Protein AF-A0A9R1CEG2-F1 (afdb_monomer)

pLDDT: mean 82.6, std 13.98, range [41.31, 94.75]

Radius of gyration: 26.8 Å; Cα contacts (8 Å, |Δi|>4): 66; chains: 1; bounding box: 51×40×81 Å

Structure (mmCIF, N/CA/C/O backbone):
data_AF-A0A9R1CEG2-F1
#
_entry.id   AF-A0A9R1CEG2-F1
#
loop_
_atom_site.group_PDB
_atom_site.id
_atom_site.type_symbol
_atom_site.label_atom_id
_atom_site.label_alt_id
_atom_site.label_comp_id
_atom_site.label_asym_id
_atom_site.label_entity_id
_atom_site.label_seq_id
_atom_site.pdbx_PDB_ins_code
_atom_site.Cartn_x
_atom_site.Cartn_y
_atom_site.Cartn_z
_atom_site.occupancy
_atom_site.B_iso_or_equiv
_atom_site.auth_seq_id
_atom_site.auth_comp_id
_atom_site.auth_asym_id
_atom_site.auth_atom_id
_atom_site.pdbx_PDB_model_num
ATOM 1 N N . MET A 1 1 ? -27.845 -33.269 57.405 1.00 48.59 1 MET A N 1
ATOM 2 C CA . MET A 1 1 ? -27.196 -32.984 56.111 1.00 48.59 1 MET A CA 1
ATOM 3 C C . MET A 1 1 ? -27.143 -31.473 56.004 1.00 48.59 1 MET A C 1
ATOM 5 O O . MET A 1 1 ? -28.195 -30.853 56.071 1.00 48.59 1 MET A O 1
ATOM 9 N N . SER A 1 2 ? -25.945 -30.896 56.085 1.00 43.62 2 SER A N 1
ATOM 10 C CA . SER A 1 2 ? -25.745 -29.447 56.196 1.00 43.62 2 SER A CA 1
ATOM 11 C C . SER A 1 2 ? -26.077 -28.779 54.858 1.00 43.62 2 SER A C 1
ATOM 13 O O . SER A 1 2 ? -25.611 -29.244 53.820 1.00 43.62 2 SER A O 1
ATOM 15 N N . LEU A 1 3 ? -26.932 -27.757 54.894 1.00 51.09 3 LEU A N 1
ATOM 16 C CA . LEU A 1 3 ? -27.246 -26.887 53.763 1.00 51.09 3 LEU A CA 1
ATOM 17 C C . LEU A 1 3 ? -26.044 -25.965 53.540 1.00 51.09 3 LEU A C 1
ATOM 19 O O . LEU A 1 3 ? -25.801 -25.072 54.350 1.00 51.09 3 LEU A O 1
ATOM 23 N N . LEU A 1 4 ? -25.294 -26.201 52.464 1.00 54.06 4 LEU A N 1
ATOM 24 C CA . LEU A 1 4 ? -24.384 -25.197 51.921 1.00 54.06 4 LEU A CA 1
ATOM 25 C C . LEU A 1 4 ? -25.237 -24.027 51.396 1.00 54.06 4 LEU A C 1
ATOM 27 O O . LEU A 1 4 ? -26.243 -24.285 50.725 1.00 54.06 4 LEU A O 1
ATOM 31 N N . PRO A 1 5 ? -24.901 -22.766 51.720 1.00 55.78 5 PRO A N 1
ATOM 32 C CA . PRO A 1 5 ? -25.524 -21.627 51.062 1.00 55.78 5 PRO A CA 1
ATOM 33 C C . PRO A 1 5 ? -25.179 -21.672 49.564 1.00 55.78 5 PRO A C 1
ATOM 35 O O . PRO A 1 5 ? -24.127 -22.214 49.213 1.00 55.78 5 PRO A O 1
ATOM 38 N N . PRO A 1 6 ? -26.041 -21.143 48.679 1.00 53.56 6 PRO A N 1
ATOM 39 C CA . PRO A 1 6 ? -25.643 -20.935 47.298 1.00 53.56 6 PRO A CA 1
ATOM 40 C C . PRO A 1 6 ? -24.419 -20.018 47.315 1.00 53.56 6 PRO A C 1
ATOM 42 O O . PRO A 1 6 ? -24.469 -18.920 47.869 1.00 53.56 6 PRO A O 1
ATOM 45 N N . GLU A 1 7 ? -23.303 -20.517 46.793 1.00 45.91 7 GLU A N 1
ATOM 46 C CA . GLU A 1 7 ? -22.175 -19.667 46.454 1.00 45.91 7 GLU A CA 1
ATOM 47 C C . GLU A 1 7 ? -22.685 -18.649 45.428 1.00 45.91 7 GLU A C 1
ATOM 49 O O . GLU A 1 7 ? -23.372 -19.014 44.472 1.00 45.91 7 GLU A O 1
ATOM 54 N N . ASP A 1 8 ? -22.414 -17.374 45.700 1.00 48.44 8 ASP A N 1
ATOM 55 C CA . ASP A 1 8 ? -22.592 -16.236 44.798 1.00 48.44 8 ASP A CA 1
ATOM 56 C C . ASP A 1 8 ? -21.738 -16.474 43.534 1.00 48.44 8 ASP A C 1
ATOM 58 O 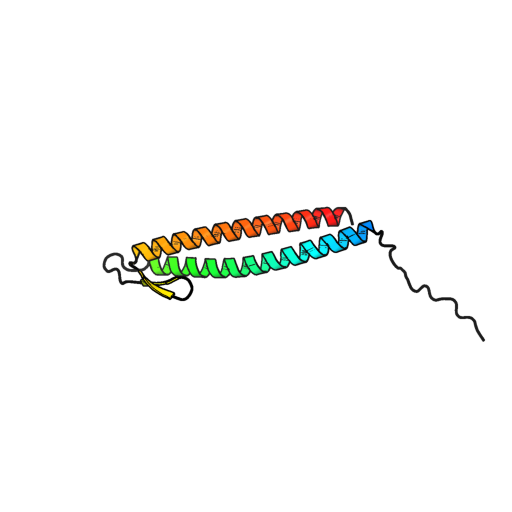O . ASP A 1 8 ? -20.638 -15.945 43.372 1.00 48.44 8 ASP A O 1
ATOM 62 N N . GLU A 1 9 ? -22.199 -17.350 42.642 1.00 47.91 9 GLU A N 1
ATOM 63 C CA . GLU A 1 9 ? -21.668 -17.477 41.290 1.00 47.91 9 GLU A CA 1
ATOM 64 C C . GLU A 1 9 ? -22.332 -16.422 40.416 1.00 47.91 9 GLU A C 1
ATOM 66 O O . GLU A 1 9 ? -23.363 -16.645 39.779 1.00 47.91 9 GLU A O 1
ATOM 71 N N . GLY A 1 10 ? -21.701 -15.255 40.381 1.00 43.47 10 GLY A N 1
ATOM 72 C CA . GLY A 1 10 ? -21.958 -14.272 39.348 1.00 43.47 10 GLY A CA 1
ATOM 73 C C . GLY A 1 10 ? -21.902 -12.855 39.866 1.00 43.47 10 GLY A C 1
ATOM 74 O O . GLY A 1 10 ? -22.925 -12.1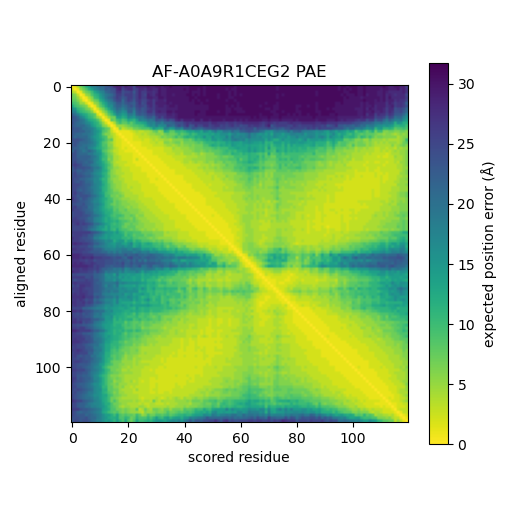83 39.917 1.00 43.47 10 GLY A O 1
ATOM 75 N N . ASP A 1 11 ? -20.688 -12.345 40.061 1.00 41.31 11 ASP A N 1
ATOM 76 C CA . ASP A 1 11 ? -20.383 -10.925 39.835 1.00 41.31 11 ASP A CA 1
ATOM 77 C C . ASP A 1 11 ? -20.513 -10.614 38.322 1.00 41.31 11 ASP A C 1
ATOM 79 O O . ASP A 1 11 ? -19.598 -10.154 37.638 1.00 41.31 11 ASP A O 1
ATOM 83 N N . GLY A 1 12 ? -21.646 -11.023 37.747 1.00 44.69 12 GLY A N 1
ATOM 84 C CA . GLY A 1 12 ? -22.016 -10.826 36.369 1.00 44.69 12 GLY A CA 1
ATOM 85 C C . GLY A 1 12 ? -22.467 -9.393 36.270 1.00 44.69 12 GLY A C 1
ATOM 86 O O . GLY A 1 12 ? -23.626 -9.100 36.543 1.00 44.69 12 GLY A O 1
ATOM 87 N N . VAL A 1 13 ? -21.530 -8.514 35.916 1.00 55.25 13 VAL A N 1
ATOM 88 C CA . VAL A 1 13 ? -21.823 -7.177 35.402 1.00 55.25 13 VAL A CA 1
ATOM 89 C C . VAL A 1 13 ? -23.068 -7.304 34.525 1.00 55.25 13 VAL A C 1
ATOM 91 O O . VAL A 1 13 ? -23.020 -7.983 33.500 1.00 55.25 13 VAL A O 1
ATOM 94 N N . GLU A 1 14 ? -24.199 -6.748 34.965 1.00 50.91 14 GLU A N 1
ATOM 95 C CA . GLU A 1 14 ? -25.431 -6.737 34.180 1.00 50.91 14 GLU A CA 1
ATOM 96 C C . GLU A 1 14 ? -25.165 -5.872 32.948 1.00 50.91 14 GLU A C 1
ATOM 98 O O . GLU A 1 14 ? -25.336 -4.655 32.961 1.00 50.91 14 GLU A O 1
ATOM 103 N N . VAL A 1 15 ? -24.655 -6.496 31.886 1.00 60.25 15 VAL A N 1
ATOM 104 C CA . VAL A 1 15 ? -24.372 -5.811 30.632 1.00 60.25 15 VAL A CA 1
ATOM 105 C C . VAL A 1 15 ? -25.722 -5.481 30.014 1.00 60.25 15 VAL A C 1
ATOM 107 O O . VAL A 1 15 ? -26.451 -6.374 29.567 1.00 60.25 15 VAL A O 1
ATOM 110 N N . ALA A 1 16 ? -26.083 -4.200 30.010 1.00 75.19 16 ALA A N 1
ATOM 111 C CA . ALA A 1 16 ? -27.298 -3.752 29.354 1.00 75.19 16 ALA A CA 1
ATOM 112 C C . ALA A 1 16 ? -27.250 -4.158 27.872 1.00 75.19 16 ALA A C 1
ATOM 114 O O . ALA A 1 16 ? -26.190 -4.187 27.243 1.00 75.19 16 ALA A O 1
ATOM 115 N N . TRP A 1 17 ? -28.405 -4.466 27.281 1.00 76.56 17 TRP A N 1
ATOM 116 C CA . TRP A 1 17 ? -28.482 -4.872 25.871 1.00 76.56 17 TRP A CA 1
ATOM 117 C C . TRP A 1 17 ? -27.805 -3.857 24.925 1.00 76.56 17 TRP A C 1
ATOM 119 O O . TRP A 1 17 ? -27.172 -4.247 23.942 1.00 76.56 17 TRP A O 1
ATOM 129 N N . GLU A 1 18 ? -27.873 -2.566 25.265 1.00 76.75 18 GLU A N 1
ATOM 130 C CA . GLU A 1 18 ? -27.195 -1.473 24.557 1.00 76.75 18 GLU A CA 1
ATOM 131 C C . GLU A 1 18 ? -25.663 -1.596 24.610 1.00 76.75 18 GLU A C 1
ATOM 133 O O . GLU A 1 18 ? -24.998 -1.421 23.585 1.00 76.75 18 GLU A O 1
ATOM 138 N N . ASP A 1 19 ? -25.095 -1.983 25.754 1.00 79.94 19 ASP A N 1
ATOM 139 C CA . ASP A 1 19 ? -23.652 -2.191 25.914 1.00 79.94 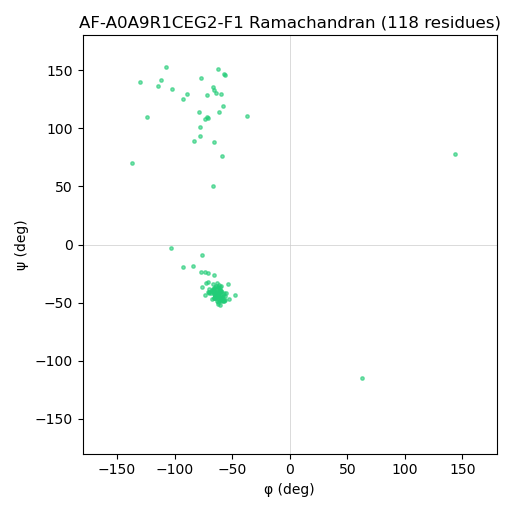19 ASP A CA 1
ATOM 140 C C . ASP A 1 19 ? -23.178 -3.421 25.144 1.00 79.94 19 ASP A C 1
ATOM 142 O O . ASP A 1 19 ? -22.154 -3.368 24.462 1.00 79.94 19 ASP A O 1
ATOM 146 N N . GLN A 1 20 ? -23.967 -4.498 25.114 1.00 80.44 20 GLN A N 1
ATOM 147 C CA . GLN A 1 20 ? -23.648 -5.655 24.275 1.00 80.44 20 GLN A CA 1
ATOM 148 C C . GLN A 1 20 ? -23.643 -5.292 22.779 1.00 80.44 20 GLN A C 1
ATOM 150 O O . GLN A 1 20 ? -22.814 -5.785 22.006 1.00 80.44 20 GLN A O 1
ATOM 155 N N . GLN A 1 21 ? -24.549 -4.408 22.350 1.00 81.12 21 GLN A N 1
ATOM 156 C CA . GLN A 1 21 ? -24.591 -3.911 20.976 1.00 81.12 21 GLN A CA 1
ATOM 157 C C . GLN A 1 21 ? -23.352 -3.066 20.638 1.00 81.12 21 GLN A C 1
ATOM 159 O O . GLN A 1 21 ? -22.779 -3.206 19.548 1.00 81.12 21 GLN A O 1
ATOM 164 N N . ARG A 1 22 ? -22.901 -2.237 21.585 1.00 83.44 22 ARG A N 1
ATOM 165 C CA . ARG A 1 22 ? -21.668 -1.444 21.477 1.00 83.44 22 ARG A CA 1
ATOM 166 C C . ARG A 1 22 ? -20.428 -2.334 21.429 1.00 83.44 22 ARG A C 1
ATOM 168 O O . ARG A 1 22 ? -19.622 -2.161 20.518 1.00 83.44 22 ARG A O 1
ATOM 175 N N . ILE A 1 23 ? -20.324 -3.340 22.302 1.00 84.75 23 ILE A N 1
ATOM 176 C CA . ILE A 1 23 ? -19.230 -4.329 22.316 1.00 84.75 23 ILE A CA 1
ATOM 177 C C . ILE A 1 23 ? -19.132 -5.041 20.963 1.00 84.75 23 ILE A C 1
ATOM 179 O O . ILE A 1 23 ? -18.066 -5.076 20.351 1.00 84.75 23 ILE A O 1
ATOM 183 N N . ASN A 1 24 ? -20.254 -5.534 20.432 1.00 88.00 24 ASN A N 1
ATOM 184 C CA . ASN A 1 24 ? -20.271 -6.214 19.135 1.00 88.00 24 ASN A CA 1
ATOM 185 C C . ASN A 1 24 ? -19.829 -5.295 17.984 1.00 88.00 24 ASN A C 1
ATOM 187 O O . ASN A 1 24 ? -19.163 -5.737 17.046 1.00 88.00 24 ASN A O 1
ATOM 191 N N . THR A 1 25 ? -20.210 -4.017 18.032 1.00 86.94 25 THR A N 1
ATOM 192 C CA . THR A 1 25 ? -19.819 -3.028 17.016 1.00 86.94 25 THR A CA 1
ATOM 193 C C . THR A 1 25 ? -18.335 -2.685 17.129 1.00 86.94 25 THR A C 1
ATOM 195 O O . THR A 1 25 ? -17.642 -2.633 16.113 1.00 86.94 25 THR A O 1
ATOM 198 N N . PHE A 1 26 ? -17.826 -2.550 18.353 1.00 88.56 26 PHE A N 1
ATOM 199 C CA . PHE A 1 26 ? -16.411 -2.337 18.631 1.00 88.56 26 PHE A CA 1
ATOM 200 C C . PHE A 1 26 ? -15.557 -3.495 18.100 1.00 88.56 26 PHE A C 1
ATOM 202 O O . PHE A 1 26 ? -14.611 -3.260 17.353 1.00 88.56 26 PHE A O 1
ATOM 209 N N . SER A 1 27 ? -15.929 -4.749 18.381 1.00 89.00 27 SER A N 1
ATOM 210 C CA . SER A 1 27 ? -15.210 -5.922 17.864 1.00 89.00 27 SER A CA 1
ATOM 211 C C . SER A 1 27 ? -15.178 -5.962 16.333 1.00 89.00 27 SER A C 1
ATOM 213 O O . SER A 1 27 ? -14.144 -6.278 15.748 1.00 89.00 27 SER A O 1
ATOM 215 N N . LYS A 1 28 ? -16.280 -5.595 15.662 1.00 91.06 28 LYS A N 1
ATOM 216 C CA . LYS A 1 28 ? -16.326 -5.511 14.190 1.00 91.06 28 LYS A CA 1
ATOM 217 C C . LYS A 1 28 ? -15.378 -4.447 13.641 1.00 91.06 28 LYS A C 1
ATOM 219 O O . LYS A 1 28 ? -14.682 -4.712 12.664 1.00 91.06 28 LYS A O 1
ATOM 224 N N . LEU A 1 29 ? -15.358 -3.257 14.245 1.00 90.81 29 LEU A N 1
ATOM 225 C CA . LEU A 1 29 ? -14.455 -2.181 13.833 1.00 90.81 29 LEU A CA 1
ATOM 226 C C . LEU A 1 29 ? -12.992 -2.547 14.091 1.00 90.81 29 LEU A C 1
ATOM 228 O O . LEU A 1 29 ? -12.152 -2.262 13.245 1.00 90.81 29 LEU A O 1
ATOM 232 N N . ASN A 1 30 ? -12.700 -3.223 15.203 1.00 90.56 30 ASN A N 1
ATOM 233 C CA . ASN A 1 30 ? -11.350 -3.659 15.539 1.00 90.56 30 ASN A CA 1
ATOM 234 C C . ASN A 1 30 ? -10.819 -4.704 14.551 1.00 90.56 30 ASN A C 1
ATOM 236 O O . ASN A 1 30 ? -9.711 -4.557 14.047 1.00 90.56 30 ASN A O 1
ATOM 240 N N . ASN A 1 31 ? -11.628 -5.714 14.212 1.00 92.56 31 ASN A N 1
ATOM 241 C CA . ASN A 1 31 ? -11.252 -6.699 13.194 1.00 92.56 31 ASN A CA 1
ATOM 242 C C . ASN A 1 31 ? -11.003 -6.020 11.843 1.00 92.56 31 ASN A C 1
ATOM 244 O O . ASN A 1 31 ? -9.968 -6.233 11.225 1.00 92.56 31 ASN A O 1
ATOM 248 N N . ARG A 1 32 ? -11.903 -5.117 11.433 1.00 92.62 32 ARG A N 1
ATOM 249 C CA . ARG A 1 32 ? -11.745 -4.361 10.187 1.00 92.62 32 ARG A CA 1
ATOM 250 C C . ARG A 1 32 ? -10.492 -3.483 10.186 1.00 92.62 32 ARG A C 1
ATOM 252 O O . ARG A 1 32 ? -9.861 -3.349 9.143 1.00 92.62 32 ARG A O 1
ATOM 259 N N . LEU A 1 33 ? -10.142 -2.867 11.315 1.00 92.44 33 LEU A N 1
ATOM 260 C CA . LEU A 1 33 ? -8.912 -2.086 11.439 1.00 92.44 33 LEU A CA 1
ATOM 261 C C . LEU A 1 33 ? -7.679 -2.982 11.297 1.00 92.44 33 LEU A C 1
ATOM 263 O O . LEU A 1 33 ? -6.777 -2.611 10.555 1.00 92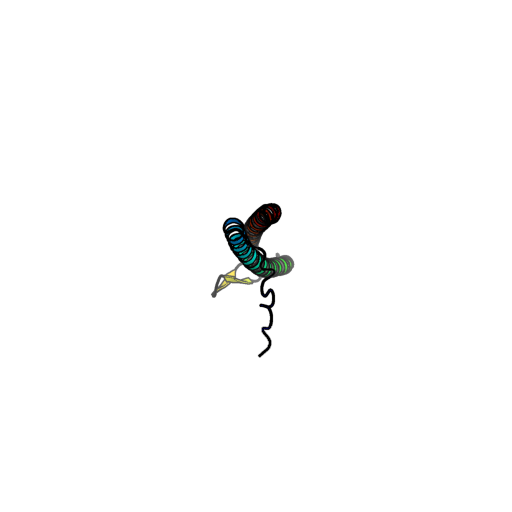.44 33 LEU A O 1
ATOM 267 N N . SER A 1 34 ? -7.670 -4.150 11.944 1.00 93.31 34 SER A N 1
ATOM 268 C CA . SER A 1 34 ? -6.587 -5.132 11.809 1.00 93.31 34 SER A CA 1
ATOM 269 C C . SER A 1 34 ? -6.400 -5.551 10.350 1.00 93.31 34 SER A C 1
ATOM 271 O O . SER A 1 34 ? -5.294 -5.460 9.829 1.00 93.31 34 SER A O 1
ATOM 273 N N . ASP A 1 35 ? -7.489 -5.895 9.654 1.00 93.94 35 ASP A N 1
ATOM 274 C CA . ASP A 1 35 ? -7.439 -6.277 8.237 1.00 93.94 35 ASP A CA 1
ATOM 275 C C . ASP A 1 35 ? -6.880 -5.142 7.355 1.00 93.94 35 ASP A C 1
ATOM 277 O O . ASP A 1 35 ? -6.104 -5.373 6.426 1.00 93.94 35 ASP A O 1
ATOM 281 N N . ILE A 1 36 ? -7.270 -3.891 7.637 1.00 93.31 36 ILE A N 1
ATOM 282 C CA . ILE A 1 36 ? -6.765 -2.715 6.915 1.00 93.31 36 ILE A CA 1
ATOM 283 C C . ILE A 1 36 ? -5.277 -2.489 7.211 1.00 93.31 36 ILE A C 1
ATOM 285 O O . ILE A 1 36 ? -4.539 -2.129 6.297 1.00 93.31 36 ILE A O 1
ATOM 289 N N . GLN A 1 37 ? -4.830 -2.693 8.451 1.00 92.25 37 GLN A N 1
ATOM 290 C CA . GLN A 1 37 ? -3.425 -2.558 8.843 1.00 92.25 37 GLN A CA 1
ATOM 291 C C . GLN A 1 37 ? -2.546 -3.618 8.174 1.00 92.25 37 GLN A C 1
ATOM 293 O O . GLN A 1 37 ? -1.487 -3.278 7.645 1.00 92.25 37 GLN A O 1
ATOM 298 N N . ASP A 1 38 ? -3.005 -4.867 8.121 1.00 94.50 38 ASP A N 1
ATOM 299 C CA . ASP A 1 38 ? -2.305 -5.941 7.415 1.00 94.50 38 ASP A CA 1
ATOM 300 C C . ASP A 1 38 ? -2.203 -5.636 5.916 1.00 94.50 38 ASP A C 1
ATOM 302 O O . ASP A 1 38 ? -1.128 -5.742 5.321 1.00 94.50 38 ASP A O 1
ATOM 306 N N . LEU A 1 39 ? -3.294 -5.164 5.306 1.00 93.06 39 LEU A N 1
ATOM 307 C CA . LEU A 1 39 ? -3.288 -4.767 3.900 1.00 93.06 39 LEU A CA 1
ATOM 308 C C . LEU A 1 39 ? -2.376 -3.558 3.639 1.00 93.06 39 LEU A C 1
ATOM 310 O O . LEU A 1 39 ? -1.669 -3.538 2.634 1.00 93.06 39 LEU A O 1
ATOM 314 N N . LEU A 1 40 ? -2.357 -2.567 4.534 1.00 93.25 40 LEU A N 1
ATOM 315 C CA . LEU A 1 40 ? -1.440 -1.425 4.460 1.00 93.25 40 LEU A CA 1
ATOM 316 C C . LEU A 1 40 ? 0.018 -1.868 4.522 1.00 93.25 40 LEU A C 1
ATOM 318 O O . LEU A 1 40 ? 0.848 -1.306 3.811 1.00 93.25 40 LEU A O 1
ATOM 322 N N . LYS A 1 41 ? 0.338 -2.864 5.350 1.00 94.00 41 LYS A N 1
ATOM 323 C CA . LYS A 1 41 ? 1.693 -3.403 5.438 1.00 94.00 41 LYS A CA 1
ATOM 324 C C . LYS A 1 41 ? 2.125 -4.012 4.106 1.00 94.00 41 LYS A C 1
ATOM 326 O O . LYS A 1 41 ? 3.149 -3.606 3.569 1.00 94.00 41 LYS A O 1
ATOM 331 N N . VAL A 1 42 ? 1.299 -4.891 3.534 1.00 93.62 42 VAL A N 1
ATOM 332 C CA . VAL A 1 42 ? 1.564 -5.505 2.221 1.00 93.62 42 VAL A CA 1
ATOM 333 C C . VAL A 1 42 ? 1.717 -4.435 1.137 1.00 93.62 42 VAL A C 1
ATOM 335 O O . VAL A 1 42 ? 2.646 -4.484 0.342 1.00 93.62 42 VAL A O 1
ATOM 338 N N . LYS A 1 43 ? 0.840 -3.426 1.124 1.00 91.19 43 LYS A N 1
ATOM 339 C CA . LYS A 1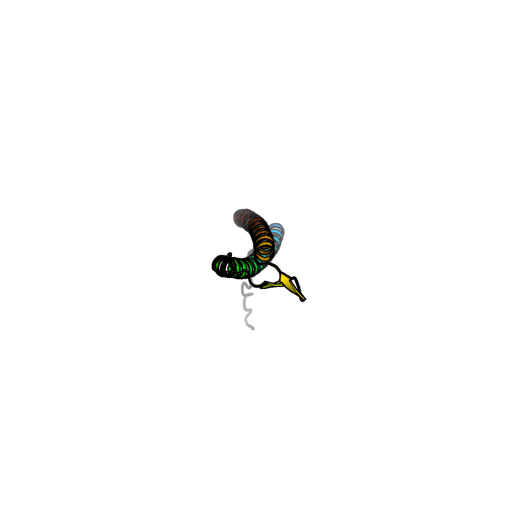 43 ? 0.894 -2.343 0.132 1.00 91.19 43 LYS A CA 1
ATOM 340 C C . LYS A 1 43 ? 2.134 -1.459 0.269 1.00 91.19 43 LYS A C 1
ATOM 342 O O . LYS A 1 43 ? 2.643 -0.996 -0.747 1.00 91.19 43 LYS A O 1
ATOM 347 N N . ASN A 1 44 ? 2.621 -1.230 1.488 1.00 91.31 44 ASN A N 1
ATOM 348 C CA . ASN A 1 44 ? 3.873 -0.505 1.710 1.00 91.31 44 ASN A CA 1
ATOM 349 C C . ASN A 1 44 ? 5.091 -1.320 1.264 1.00 91.31 44 ASN A C 1
ATOM 351 O O . ASN A 1 44 ? 5.966 -0.754 0.622 1.00 91.31 44 ASN A O 1
ATOM 355 N N . GLU A 1 45 ? 5.118 -2.630 1.528 1.00 92.62 45 GLU A N 1
ATOM 356 C CA . GLU A 1 45 ? 6.173 -3.524 1.023 1.00 92.62 45 GLU A CA 1
ATOM 357 C C . GLU A 1 45 ? 6.190 -3.549 -0.519 1.00 92.62 45 GLU A C 1
ATOM 359 O O . GLU A 1 45 ? 7.250 -3.461 -1.138 1.00 92.62 45 GLU A O 1
ATOM 364 N N . GLU A 1 46 ? 5.015 -3.597 -1.163 1.00 89.25 46 GLU A N 1
ATOM 365 C CA . GLU A 1 46 ? 4.912 -3.479 -2.624 1.00 89.25 46 GLU A CA 1
ATOM 366 C C . GLU A 1 46 ? 5.415 -2.115 -3.120 1.00 89.25 46 GLU A C 1
ATOM 368 O O . GLU A 1 46 ? 6.138 -2.064 -4.112 1.00 89.25 46 GLU A O 1
ATOM 373 N N . LYS A 1 47 ? 5.066 -1.013 -2.440 1.00 90.75 47 LYS A N 1
ATOM 374 C CA . LYS A 1 47 ? 5.542 0.331 -2.799 1.00 90.75 47 LYS A CA 1
ATOM 375 C C . LYS A 1 47 ? 7.068 0.431 -2.707 1.00 90.75 47 LYS A C 1
ATOM 377 O O . LYS A 1 47 ? 7.680 0.902 -3.659 1.00 90.75 47 LYS A O 1
ATOM 382 N N . GLU A 1 48 ? 7.659 -0.036 -1.609 1.00 92.06 48 GLU A N 1
ATOM 383 C CA . GLU A 1 48 ? 9.112 -0.034 -1.392 1.00 92.06 48 GLU A CA 1
ATOM 384 C C . GLU A 1 48 ? 9.837 -0.777 -2.520 1.00 92.06 48 GLU A C 1
ATOM 386 O O . GLU A 1 48 ? 10.773 -0.245 -3.109 1.00 92.06 48 GLU A O 1
ATOM 391 N N . TYR A 1 49 ? 9.319 -1.940 -2.928 1.00 90.00 49 TYR A N 1
ATOM 392 C CA . TYR A 1 49 ? 9.845 -2.673 -4.081 1.00 90.00 49 TYR A CA 1
ATOM 393 C C . TYR A 1 49 ? 9.843 -1.841 -5.378 1.00 90.00 49 TYR A C 1
ATOM 395 O O . TYR A 1 49 ? 10.800 -1.892 -6.154 1.00 90.00 49 TYR A O 1
ATOM 403 N N . TYR A 1 50 ? 8.781 -1.072 -5.641 1.00 88.94 50 TYR A N 1
ATOM 404 C CA . TYR A 1 50 ? 8.725 -0.206 -6.821 1.00 88.94 50 TYR A CA 1
ATOM 405 C C . TYR A 1 50 ? 9.633 1.027 -6.708 1.00 88.94 50 TYR A C 1
ATOM 407 O O . TYR A 1 50 ? 10.165 1.458 -7.732 1.00 88.94 50 TYR A O 1
ATOM 415 N N . ASP A 1 51 ? 9.825 1.582 -5.510 1.00 89.44 51 ASP A N 1
ATOM 416 C CA . ASP A 1 51 ? 10.744 2.701 -5.260 1.00 89.44 51 ASP A CA 1
ATOM 417 C C . ASP A 1 51 ? 12.212 2.265 -5.445 1.00 89.44 51 ASP A C 1
ATOM 419 O O . ASP A 1 51 ? 12.993 2.953 -6.116 1.00 89.44 51 ASP A O 1
ATOM 423 N N . ASP A 1 52 ? 12.570 1.074 -4.959 1.00 90.75 52 ASP A N 1
ATOM 424 C CA . ASP A 1 52 ? 13.879 0.451 -5.193 1.00 90.75 52 ASP A CA 1
ATOM 425 C C . ASP A 1 52 ? 14.116 0.211 -6.689 1.00 90.75 52 ASP A C 1
ATOM 427 O O . ASP A 1 52 ? 15.146 0.610 -7.243 1.00 90.75 52 ASP A O 1
ATOM 431 N N . LEU A 1 53 ? 13.123 -0.367 -7.376 1.00 87.94 53 LEU A N 1
ATOM 432 C CA . LEU A 1 53 ? 13.170 -0.582 -8.822 1.00 87.94 53 LEU A CA 1
ATOM 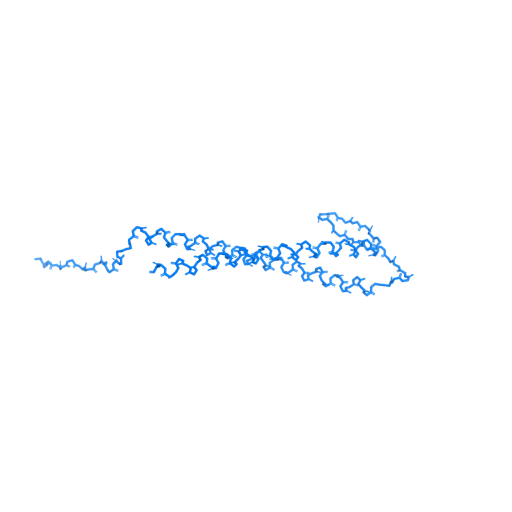433 C C . LEU A 1 53 ? 13.289 0.744 -9.594 1.00 87.94 53 LEU A C 1
ATOM 435 O O . LEU A 1 53 ? 13.956 0.796 -10.628 1.00 87.94 53 LEU A O 1
ATOM 439 N N . SER A 1 54 ? 12.664 1.822 -9.106 1.00 88.25 54 SER A N 1
ATOM 440 C CA . SER A 1 54 ? 12.774 3.161 -9.703 1.00 88.25 54 SER A CA 1
ATOM 441 C C . SER A 1 54 ? 14.193 3.684 -9.609 1.00 88.25 54 SER A C 1
ATOM 443 O O . SER A 1 54 ? 14.745 4.138 -10.610 1.00 88.25 54 SER A O 1
ATOM 445 N N . THR A 1 55 ? 14.799 3.552 -8.433 1.00 88.25 55 THR A N 1
ATOM 446 C CA . THR A 1 55 ? 16.182 3.960 -8.186 1.00 88.25 55 THR A CA 1
ATOM 447 C C . THR A 1 55 ? 17.152 3.178 -9.077 1.00 88.25 55 THR A C 1
ATOM 449 O O . THR A 1 55 ? 18.055 3.760 -9.675 1.00 88.25 55 THR A O 1
ATOM 452 N N . GLU A 1 56 ? 16.943 1.870 -9.248 1.00 86.50 56 GLU A N 1
ATOM 453 C CA . GLU A 1 56 ? 17.753 1.048 -10.155 1.00 86.50 56 GLU A CA 1
ATOM 454 C C . GLU A 1 56 ? 17.593 1.476 -11.627 1.00 86.50 56 GLU A C 1
ATOM 456 O O . GLU A 1 56 ? 18.578 1.619 -12.355 1.00 86.50 56 GLU A O 1
ATOM 461 N N . LEU A 1 57 ? 16.360 1.754 -12.064 1.00 84.88 57 LEU A N 1
ATOM 462 C CA . LEU A 1 57 ? 16.052 2.245 -13.413 1.00 84.88 57 LEU A CA 1
ATOM 463 C C . LEU A 1 57 ? 16.605 3.649 -13.693 1.00 84.88 57 LEU A C 1
ATOM 465 O O . LEU A 1 57 ? 16.834 3.995 -14.857 1.00 84.88 57 LEU A O 1
ATOM 469 N N . GLU A 1 58 ? 16.792 4.478 -12.669 1.00 83.12 58 GLU A N 1
ATOM 470 C CA . GLU A 1 58 ? 17.432 5.793 -12.784 1.00 83.12 58 GLU A CA 1
ATOM 471 C C . GLU A 1 58 ? 18.935 5.683 -13.055 1.00 83.12 58 GLU A C 1
ATOM 473 O O . GLU A 1 58 ? 19.472 6.497 -13.802 1.00 83.12 58 GLU A O 1
ATOM 478 N N . LEU A 1 59 ? 19.592 4.640 -12.540 1.00 83.25 59 LEU A N 1
ATOM 479 C CA . LEU A 1 59 ? 21.013 4.363 -12.782 1.00 83.25 59 LEU A CA 1
ATOM 480 C C . LEU A 1 59 ? 21.294 3.763 -14.171 1.00 83.25 59 LEU A C 1
ATOM 482 O O . LEU A 1 59 ? 22.458 3.620 -14.552 1.00 83.25 59 LEU A O 1
ATOM 486 N N . ALA A 1 60 ? 20.255 3.392 -14.923 1.00 82.25 60 ALA A N 1
ATOM 487 C CA . ALA A 1 60 ? 20.402 2.849 -16.267 1.00 82.25 60 ALA A CA 1
ATOM 488 C C . ALA A 1 60 ? 20.942 3.905 -17.248 1.00 82.25 60 ALA A C 1
ATOM 490 O O . ALA A 1 60 ? 20.471 5.042 -17.275 1.00 82.25 60 ALA A O 1
ATOM 491 N N . ASP A 1 61 ? 21.902 3.494 -18.079 1.00 76.06 61 ASP A N 1
ATOM 492 C CA . ASP A 1 61 ? 22.545 4.348 -19.081 1.00 76.06 61 ASP A CA 1
ATOM 493 C C . ASP A 1 61 ? 21.524 4.858 -20.116 1.00 76.06 61 ASP A C 1
ATOM 495 O O . ASP A 1 61 ? 20.944 4.085 -20.887 1.00 76.06 61 ASP A O 1
ATOM 499 N N . GLU A 1 62 ? 21.296 6.174 -20.122 1.00 73.06 62 GLU A N 1
ATOM 500 C CA . GLU A 1 62 ? 20.376 6.835 -21.050 1.00 73.06 62 GLU A CA 1
ATOM 501 C C . GLU A 1 62 ? 20.937 6.909 -22.478 1.00 73.06 62 GLU A C 1
ATOM 503 O O . GLU A 1 62 ? 20.156 6.960 -23.433 1.00 73.06 62 GLU A O 1
ATOM 508 N N . ASP A 1 63 ? 22.264 6.857 -22.636 1.00 74.69 63 ASP A N 1
ATOM 509 C CA . ASP A 1 63 ? 22.948 6.945 -23.929 1.00 74.69 63 ASP A CA 1
ATOM 510 C C . ASP A 1 63 ? 23.015 5.582 -24.644 1.00 74.69 63 ASP A C 1
ATOM 512 O O . ASP A 1 63 ? 23.177 5.522 -25.868 1.00 74.69 63 ASP A O 1
ATOM 516 N N . ASN A 1 64 ? 22.823 4.476 -23.912 1.00 72.94 64 ASN A N 1
ATOM 517 C CA . ASN A 1 64 ? 22.710 3.124 -24.465 1.00 72.94 64 ASN A CA 1
ATOM 518 C C . ASN A 1 64 ? 21.575 2.311 -23.803 1.00 72.94 64 ASN A C 1
ATOM 520 O O . ASN A 1 64 ? 21.831 1.346 -23.071 1.00 72.94 64 ASN A O 1
ATOM 524 N N . PRO A 1 65 ? 20.302 2.670 -24.059 1.00 73.81 65 PRO A N 1
ATOM 525 C CA . PRO A 1 65 ? 19.170 2.084 -23.361 1.00 73.81 65 PRO A CA 1
ATOM 526 C C . PRO A 1 65 ? 18.939 0.639 -23.810 1.00 73.81 65 PRO A C 1
ATOM 528 O O . PRO A 1 65 ? 18.465 0.371 -24.918 1.00 73.81 65 PRO A O 1
ATOM 531 N N . GLN A 1 66 ? 19.226 -0.306 -22.919 1.00 79.62 66 GLN A N 1
ATOM 532 C CA . GLN A 1 66 ? 18.822 -1.696 -23.107 1.00 79.62 66 GLN A CA 1
ATOM 533 C C . GLN A 1 66 ? 17.326 -1.863 -22.796 1.00 79.62 66 GLN A C 1
ATOM 535 O O . GLN A 1 66 ? 16.804 -1.209 -21.888 1.00 79.62 66 GLN A O 1
ATOM 540 N N . PRO A 1 67 ? 16.605 -2.722 -23.540 1.00 81.69 67 PRO A N 1
ATOM 541 C CA . PRO A 1 67 ? 15.211 -3.009 -23.242 1.00 81.69 67 PRO A CA 1
ATOM 542 C C . PRO A 1 67 ? 15.091 -3.696 -21.878 1.00 81.69 67 PRO A C 1
ATOM 544 O O . PRO A 1 67 ? 15.760 -4.691 -21.600 1.00 81.69 67 PRO A O 1
ATOM 547 N N . VAL A 1 68 ? 14.199 -3.171 -21.044 1.00 85.50 68 VAL A N 1
ATOM 548 C CA . VAL A 1 68 ? 13.941 -3.662 -19.691 1.00 85.50 68 VAL A CA 1
ATOM 549 C C . VAL A 1 68 ? 12.854 -4.722 -19.759 1.00 85.50 68 VAL A C 1
ATOM 551 O O . VAL A 1 68 ? 11.794 -4.498 -20.347 1.00 85.50 68 VAL A O 1
ATOM 554 N N . LEU A 1 69 ? 13.101 -5.881 -19.152 1.00 88.62 69 LEU A N 1
ATOM 555 C CA . LEU A 1 69 ? 12.082 -6.912 -19.006 1.00 88.62 69 LEU A CA 1
ATOM 556 C C . LEU A 1 69 ? 11.137 -6.527 -17.861 1.00 88.62 69 LEU A C 1
ATOM 558 O O . LEU A 1 69 ? 11.461 -6.700 -16.691 1.00 88.62 69 LEU A O 1
ATOM 562 N N . TYR A 1 70 ? 9.971 -5.997 -18.207 1.00 86.81 70 TYR A N 1
ATOM 563 C CA . TYR A 1 70 ? 8.983 -5.494 -17.261 1.00 86.81 70 TYR A CA 1
ATOM 564 C C . TYR A 1 70 ? 7.838 -6.494 -17.069 1.00 86.81 70 TYR A C 1
ATOM 566 O O . TYR A 1 70 ? 7.290 -7.020 -18.042 1.00 86.81 70 TYR A O 1
ATOM 574 N N . LYS A 1 71 ? 7.451 -6.750 -15.816 1.00 86.38 71 LYS A N 1
ATOM 575 C CA . LYS A 1 71 ? 6.355 -7.664 -15.468 1.00 86.38 71 LYS A CA 1
ATOM 576 C C . LYS A 1 71 ? 5.041 -6.896 -15.331 1.00 86.38 71 LYS A C 1
ATOM 578 O O . LYS A 1 71 ? 4.948 -5.973 -14.532 1.00 86.38 71 LYS A O 1
ATOM 583 N N . ILE A 1 72 ? 4.014 -7.307 -16.071 1.00 83.75 72 ILE A N 1
ATOM 584 C CA . ILE A 1 72 ? 2.650 -6.771 -15.965 1.00 83.75 72 ILE A CA 1
ATOM 585 C C . ILE A 1 72 ? 1.703 -7.941 -15.695 1.00 83.75 72 ILE A C 1
ATOM 587 O O . ILE A 1 72 ? 1.474 -8.784 -16.565 1.00 83.75 72 ILE A O 1
ATOM 591 N N . GLY A 1 73 ? 1.156 -8.007 -14.478 1.00 84.25 73 GLY A N 1
ATOM 592 C CA . GLY A 1 73 ? 0.363 -9.155 -14.032 1.00 84.25 73 GLY A CA 1
ATOM 593 C C . GLY A 1 73 ? 1.212 -10.428 -13.999 1.00 84.25 73 GLY A C 1
ATOM 594 O O . GLY A 1 73 ? 2.166 -10.515 -13.230 1.00 84.25 73 GLY A O 1
ATOM 595 N N . GLU A 1 74 ? 0.889 -11.404 -14.847 1.00 87.56 74 GLU A N 1
ATOM 596 C CA . GLU A 1 74 ? 1.628 -12.674 -14.968 1.00 87.56 74 GLU A CA 1
ATOM 597 C C . GLU A 1 74 ? 2.542 -12.743 -16.203 1.00 87.56 74 GLU A C 1
ATOM 599 O O . GLU A 1 74 ? 3.262 -13.722 -16.389 1.00 87.56 74 GLU A O 1
ATOM 604 N N . ALA A 1 75 ? 2.537 -11.709 -17.047 1.00 90.31 75 ALA A N 1
ATOM 605 C CA . ALA A 1 75 ? 3.293 -11.678 -18.292 1.00 90.31 75 ALA A CA 1
ATOM 606 C C . ALA A 1 75 ? 4.502 -10.736 -18.203 1.00 90.31 75 ALA A C 1
ATOM 608 O O . ALA A 1 75 ? 4.494 -9.754 -17.460 1.00 90.31 75 ALA A O 1
ATOM 609 N N . PHE A 1 76 ? 5.531 -11.025 -19.001 1.00 90.62 76 PHE A N 1
ATOM 610 C CA . PHE A 1 76 ? 6.736 -10.208 -19.114 1.00 90.62 76 PHE A CA 1
ATOM 611 C C . PHE A 1 76 ? 6.841 -9.598 -20.511 1.00 90.62 76 PHE A C 1
ATOM 613 O O . PHE A 1 76 ? 6.637 -10.285 -21.513 1.00 90.62 76 PHE A O 1
ATOM 620 N N . PHE A 1 77 ? 7.190 -8.317 -20.572 1.00 88.19 77 PHE A N 1
ATOM 621 C CA . PHE A 1 77 ? 7.318 -7.549 -21.805 1.00 88.19 77 PHE A CA 1
ATOM 622 C C . PHE A 1 77 ? 8.658 -6.827 -21.833 1.00 88.19 77 PHE A C 1
ATOM 624 O O . PHE A 1 77 ? 9.085 -6.266 -20.830 1.00 88.19 77 PHE A O 1
ATOM 631 N N . TYR A 1 78 ? 9.303 -6.793 -22.995 1.00 90.69 78 TYR A N 1
ATOM 632 C CA . TYR A 1 78 ? 10.449 -5.916 -23.206 1.00 90.69 78 TYR A CA 1
ATOM 633 C C . TYR A 1 78 ? 9.947 -4.503 -23.476 1.00 90.69 78 TYR A C 1
ATOM 635 O O . TYR A 1 78 ? 9.303 -4.257 -24.498 1.00 90.69 78 TYR A O 1
ATOM 643 N N . LEU A 1 79 ? 10.234 -3.586 -22.559 1.00 87.50 79 LEU A N 1
ATOM 644 C CA . LEU A 1 79 ? 9.878 -2.181 -22.683 1.00 87.50 79 LEU A CA 1
ATOM 645 C C . LEU A 1 79 ? 11.136 -1.325 -22.865 1.00 87.50 79 LEU A C 1
ATOM 647 O O . LEU A 1 79 ? 12.152 -1.573 -22.210 1.00 87.50 79 LEU A O 1
ATOM 651 N N . PRO A 1 80 ? 11.089 -0.288 -23.717 1.00 90.06 80 PRO A N 1
ATOM 652 C CA . PRO A 1 80 ? 12.107 0.753 -23.712 1.00 90.06 80 PRO A CA 1
ATOM 653 C C . PRO A 1 80 ? 12.215 1.394 -22.326 1.00 90.06 80 PRO A C 1
ATOM 655 O O . PRO A 1 80 ? 11.196 1.590 -21.659 1.00 90.06 80 PRO A O 1
ATOM 658 N N . LEU A 1 81 ? 13.425 1.802 -21.930 1.00 85.94 81 LEU A N 1
ATOM 659 C CA . LEU A 1 81 ? 13.699 2.421 -20.625 1.00 85.94 81 LEU A CA 1
ATOM 660 C C . LEU A 1 81 ? 12.703 3.543 -20.275 1.00 85.94 81 LEU A C 1
ATOM 662 O O . LEU A 1 81 ? 12.166 3.599 -19.170 1.00 85.94 81 LEU A O 1
ATOM 666 N N . ARG A 1 82 ? 12.388 4.404 -21.250 1.00 87.19 82 ARG A N 1
ATOM 667 C CA . ARG A 1 82 ? 11.441 5.515 -21.075 1.00 87.19 82 ARG A CA 1
ATOM 668 C C . ARG A 1 82 ? 10.022 5.046 -20.746 1.00 87.19 82 ARG A C 1
ATOM 670 O O . ARG A 1 82 ? 9.352 5.652 -19.912 1.00 87.19 82 ARG A O 1
ATOM 677 N N . ASP A 1 83 ? 9.560 3.988 -21.404 1.00 88.56 83 ASP A N 1
ATOM 678 C CA . ASP A 1 83 ? 8.215 3.455 -21.197 1.00 88.56 83 ASP A CA 1
ATOM 679 C C . ASP A 1 83 ? 8.141 2.665 -19.887 1.00 88.56 83 ASP A C 1
ATOM 681 O O . ASP A 1 83 ? 7.162 2.811 -19.158 1.00 88.56 83 ASP A O 1
ATOM 685 N N . ALA A 1 84 ? 9.202 1.931 -19.531 1.00 88.00 84 ALA A N 1
ATOM 686 C CA . ALA A 1 84 ? 9.332 1.279 -18.229 1.00 88.00 84 ALA A CA 1
ATOM 687 C C . ALA A 1 84 ? 9.262 2.302 -17.079 1.00 88.00 84 ALA A C 1
ATOM 689 O O . ALA A 1 84 ? 8.449 2.143 -16.171 1.00 88.00 84 ALA A O 1
ATOM 690 N N . ARG A 1 85 ? 10.012 3.414 -17.162 1.00 87.81 85 ARG A N 1
ATOM 691 C CA . ARG A 1 85 ? 9.945 4.515 -16.178 1.00 87.81 85 ARG A CA 1
ATOM 692 C C . ARG A 1 85 ? 8.555 5.148 -16.108 1.00 87.81 85 ARG A C 1
ATOM 694 O O . ARG A 1 85 ? 8.071 5.472 -15.024 1.00 87.81 85 ARG A O 1
ATOM 701 N N . ARG A 1 86 ? 7.888 5.344 -17.250 1.00 89.88 86 ARG A N 1
ATOM 702 C CA . ARG A 1 86 ? 6.521 5.889 -17.281 1.00 89.88 86 ARG A CA 1
ATOM 703 C C . ARG A 1 86 ? 5.521 4.945 -16.614 1.00 89.88 86 ARG A C 1
ATOM 705 O O . ARG A 1 86 ? 4.662 5.419 -15.872 1.00 89.88 86 ARG A O 1
ATOM 712 N N . GLN A 1 87 ? 5.623 3.649 -16.896 1.00 90.31 87 GLN A N 1
ATOM 713 C CA . GLN A 1 87 ? 4.759 2.626 -16.319 1.00 90.31 87 GLN A CA 1
ATOM 714 C C . GLN A 1 87 ? 4.949 2.559 -14.801 1.00 90.31 87 GLN A C 1
ATOM 716 O O . GLN A 1 87 ? 3.977 2.697 -14.063 1.00 90.31 87 GLN A O 1
ATOM 721 N N . LEU A 1 88 ? 6.205 2.504 -14.354 1.00 89.50 88 LEU A N 1
ATOM 722 C CA . LEU A 1 88 ? 6.582 2.487 -12.945 1.00 89.50 88 LEU A CA 1
ATOM 723 C C . LEU A 1 88 ? 6.033 3.691 -12.168 1.00 89.50 88 LEU A C 1
ATOM 725 O O . LEU A 1 88 ? 5.387 3.524 -11.140 1.00 89.50 88 LEU A O 1
ATOM 729 N N . ASN A 1 89 ? 6.194 4.903 -12.707 1.00 90.06 89 ASN A N 1
ATOM 730 C CA . ASN A 1 89 ? 5.621 6.118 -12.121 1.00 90.06 89 ASN A CA 1
ATOM 731 C C . ASN A 1 89 ? 4.089 6.067 -12.024 1.00 90.06 89 ASN A C 1
ATOM 733 O O . ASN A 1 89 ? 3.490 6.629 -11.106 1.00 90.06 89 ASN A O 1
ATOM 737 N N . GLY A 1 90 ? 3.436 5.449 -13.009 1.00 90.69 90 GLY A N 1
ATOM 738 C CA . GLY A 1 90 ? 1.992 5.249 -12.994 1.00 90.69 90 GLY A CA 1
ATOM 739 C C . GLY A 1 90 ? 1.562 4.291 -11.890 1.00 90.69 90 GLY A C 1
ATOM 740 O O . GLY A 1 90 ? 0.556 4.544 -11.230 1.00 90.69 90 GLY A O 1
ATOM 741 N N . ASP A 1 91 ? 2.322 3.222 -11.683 1.00 89.25 91 ASP A N 1
ATOM 742 C CA . ASP A 1 91 ? 2.021 2.206 -10.683 1.00 89.25 91 ASP A CA 1
ATOM 743 C C . ASP A 1 91 ? 2.313 2.720 -9.264 1.00 89.25 91 ASP A C 1
ATOM 745 O O . ASP A 1 91 ? 1.419 2.641 -8.423 1.00 89.25 91 ASP A O 1
ATOM 749 N N . LEU A 1 92 ? 3.435 3.411 -9.028 1.00 90.69 92 LEU A N 1
ATOM 750 C CA . LEU A 1 92 ? 3.717 4.101 -7.757 1.00 90.69 92 LEU A CA 1
ATOM 751 C C . LEU A 1 92 ? 2.579 5.042 -7.336 1.00 90.69 92 LEU A C 1
ATOM 753 O O . LEU A 1 92 ? 2.079 4.952 -6.217 1.00 90.69 92 LEU A O 1
ATOM 757 N N . LYS A 1 93 ? 2.072 5.874 -8.255 1.00 92.56 93 LYS A N 1
ATOM 758 C CA . LYS A 1 93 ? 0.936 6.772 -7.968 1.00 92.56 93 LYS A CA 1
ATOM 759 C C . LYS A 1 93 ? -0.355 6.033 -7.622 1.00 92.56 93 LYS A C 1
ATOM 761 O O . LYS A 1 93 ? -1.171 6.551 -6.859 1.00 92.56 93 LYS A O 1
ATOM 766 N N . LYS A 1 94 ? -0.593 4.853 -8.208 1.00 91.25 94 LYS A N 1
ATOM 767 C CA . LYS A 1 94 ? -1.750 4.022 -7.835 1.00 91.25 94 LYS A CA 1
ATOM 768 C C . LYS A 1 94 ? -1.579 3.493 -6.418 1.00 91.25 94 LYS A C 1
ATOM 770 O O . LYS A 1 94 ? -2.514 3.618 -5.634 1.00 91.25 94 LYS A O 1
ATOM 775 N N . TYR A 1 95 ? -0.397 2.971 -6.093 1.00 89.75 95 TYR A N 1
ATOM 776 C CA . TYR A 1 95 ? -0.081 2.472 -4.758 1.00 89.75 95 TYR A CA 1
ATOM 777 C C . TYR A 1 95 ? -0.204 3.559 -3.694 1.00 89.75 95 TYR A C 1
ATOM 779 O O . TYR A 1 95 ? -0.859 3.333 -2.682 1.00 89.75 95 TYR A O 1
ATOM 787 N N . GLU A 1 96 ? 0.312 4.762 -3.949 1.00 91.38 96 GLU A N 1
ATOM 788 C CA . GLU A 1 96 ? 0.154 5.906 -3.043 1.00 91.38 96 GLU A CA 1
ATOM 789 C C . GLU A 1 96 ? -1.314 6.227 -2.773 1.00 91.38 96 GLU A C 1
ATOM 791 O O . GLU A 1 96 ? -1.729 6.327 -1.621 1.00 91.38 96 GLU A O 1
ATOM 796 N N . LYS A 1 97 ? -2.135 6.297 -3.825 1.00 94.06 97 LYS A N 1
ATOM 797 C CA . LYS A 1 97 ? -3.566 6.574 -3.680 1.00 94.06 97 LYS A CA 1
ATOM 798 C C . LYS A 1 97 ? -4.315 5.456 -2.944 1.00 94.06 97 LYS A C 1
ATOM 800 O O . LYS A 1 97 ? -5.254 5.728 -2.194 1.00 94.06 97 LYS A O 1
ATOM 805 N N . GLU A 1 98 ? -3.946 4.198 -3.181 1.00 92.19 98 GLU A N 1
ATOM 806 C CA . GLU A 1 98 ? -4.510 3.050 -2.466 1.00 92.19 98 GLU A CA 1
ATOM 807 C C . GLU A 1 98 ? -4.150 3.091 -0.977 1.00 92.19 98 GLU A C 1
ATOM 809 O O . GLU A 1 98 ? -5.039 2.916 -0.140 1.00 92.19 98 GLU A O 1
ATOM 814 N N . ILE A 1 99 ? -2.887 3.384 -0.651 1.00 93.44 99 ILE A N 1
ATOM 815 C CA . ILE A 1 99 ? -2.392 3.542 0.721 1.00 93.44 99 ILE A CA 1
ATOM 816 C C . ILE A 1 99 ? -3.126 4.688 1.421 1.00 93.44 99 ILE A C 1
ATOM 818 O O . ILE A 1 99 ? -3.728 4.461 2.467 1.00 93.44 99 ILE A O 1
ATOM 822 N N . GLU A 1 100 ? -3.190 5.881 0.822 1.00 94.75 100 GLU A N 1
ATOM 823 C CA . GLU A 1 100 ? -3.925 7.027 1.382 1.00 94.75 100 GLU A CA 1
ATOM 824 C C . GLU A 1 100 ? -5.398 6.690 1.670 1.00 94.75 100 GLU A C 1
ATOM 826 O O . GLU A 1 100 ? -5.951 7.045 2.718 1.00 94.75 100 GLU A O 1
ATOM 831 N N . GLY A 1 101 ? -6.050 5.968 0.752 1.00 94.50 101 GLY A N 1
ATOM 832 C CA . GLY A 1 101 ? -7.433 5.528 0.920 1.00 94.50 101 GLY A CA 1
ATOM 833 C C . GLY A 1 101 ? -7.608 4.512 2.052 1.00 94.50 101 GLY A C 1
ATOM 834 O O . GLY A 1 101 ? -8.607 4.559 2.776 1.00 94.50 101 GLY A O 1
ATOM 835 N N . LEU A 1 102 ? -6.656 3.595 2.221 1.00 92.81 102 LEU A N 1
ATOM 836 C CA . LEU A 1 102 ? -6.650 2.632 3.320 1.00 92.81 102 LEU A CA 1
ATOM 837 C C . LEU A 1 102 ? -6.369 3.310 4.663 1.00 92.81 102 LEU A C 1
ATOM 839 O O . LEU A 1 102 ? -7.078 3.036 5.628 1.00 92.81 102 LEU A O 1
ATOM 843 N N . GLU A 1 103 ? -5.434 4.257 4.719 1.00 92.69 103 GLU A N 1
ATOM 844 C CA . GLU A 1 103 ? -5.185 5.054 5.919 1.00 92.69 103 GLU A CA 1
ATOM 845 C C . GLU A 1 103 ? -6.407 5.877 6.337 1.00 92.69 103 GLU A C 1
ATOM 847 O O . GLU A 1 103 ? -6.715 5.968 7.524 1.00 92.69 103 GLU A O 1
ATOM 852 N N . SER A 1 104 ? -7.133 6.470 5.381 1.00 94.69 104 SER A N 1
ATOM 853 C CA . SER A 1 104 ? -8.382 7.178 5.688 1.00 94.69 104 SER A CA 1
ATOM 854 C C . SER A 1 104 ? -9.397 6.244 6.342 1.00 94.69 104 SER A C 1
ATOM 856 O O . SER A 1 104 ? -9.965 6.574 7.382 1.00 94.69 104 SER A O 1
ATOM 858 N N . LYS A 1 105 ? -9.578 5.042 5.782 1.00 92.50 105 LYS A N 1
ATOM 859 C CA . LYS A 1 105 ? -10.490 4.033 6.339 1.00 92.50 105 LYS A CA 1
ATOM 860 C C . LYS A 1 105 ? -10.035 3.538 7.712 1.00 92.50 105 LYS A C 1
ATOM 862 O O . LYS A 1 105 ? -10.882 3.289 8.568 1.00 92.50 105 LYS A O 1
ATOM 867 N N . ALA A 1 106 ? -8.727 3.403 7.933 1.00 92.00 106 ALA A N 1
ATOM 868 C CA . ALA A 1 106 ? -8.169 3.062 9.238 1.00 92.00 106 ALA A CA 1
ATOM 869 C C . ALA A 1 106 ? -8.505 4.149 10.271 1.00 92.00 106 ALA A C 1
ATOM 871 O O . ALA A 1 106 ? -9.074 3.841 11.317 1.00 92.00 106 ALA A O 1
ATOM 872 N N . ARG A 1 107 ? -8.265 5.425 9.933 1.00 92.56 107 ARG A N 1
ATOM 873 C CA . ARG A 1 107 ? -8.608 6.581 10.781 1.00 92.56 107 ARG A CA 1
ATOM 874 C C . ARG A 1 107 ? -10.102 6.638 11.111 1.00 92.56 107 ARG A C 1
ATOM 876 O O . ARG A 1 107 ? -10.465 6.884 12.258 1.00 92.56 107 ARG A O 1
ATOM 883 N N . GLU A 1 108 ? -10.975 6.378 10.139 1.00 92.19 108 GLU A N 1
ATOM 884 C CA . GLU A 1 108 ? -12.426 6.290 10.363 1.00 92.19 108 GLU A CA 1
ATOM 885 C C . GLU A 1 108 ? -12.789 5.180 11.362 1.00 92.19 108 GLU A C 1
ATOM 887 O O . GLU A 1 108 ? -13.577 5.411 12.281 1.00 92.19 108 GLU A O 1
ATOM 892 N N . CYS A 1 109 ? -12.188 3.992 11.226 1.00 89.38 109 CYS A N 1
ATOM 893 C CA . CYS A 1 109 ? -12.422 2.878 12.146 1.00 89.38 109 CYS A CA 1
ATOM 894 C C . CYS A 1 109 ? -11.923 3.196 13.564 1.00 89.38 109 CYS A C 1
ATOM 896 O O . CYS A 1 109 ? -12.628 2.920 14.534 1.00 89.38 109 CYS A O 1
ATOM 898 N N . GLU A 1 110 ? -10.742 3.807 13.696 1.00 89.88 110 GLU A N 1
ATOM 899 C CA . GLU A 1 110 ? -10.195 4.243 14.986 1.00 89.88 110 GLU A CA 1
ATOM 900 C C . GLU A 1 110 ? -11.072 5.294 15.667 1.00 89.88 110 GLU A C 1
ATOM 902 O O . GLU A 1 110 ? -11.307 5.213 16.874 1.00 89.88 110 GLU A O 1
ATOM 907 N N . ASN A 1 111 ? -11.574 6.273 14.912 1.00 90.31 111 ASN A N 1
ATOM 908 C CA . ASN A 1 111 ? -12.464 7.298 15.448 1.00 90.31 111 ASN A CA 1
ATOM 909 C C . ASN A 1 111 ? -13.785 6.684 15.927 1.00 90.31 111 ASN A C 1
ATOM 911 O O . ASN A 1 111 ? -14.181 6.929 17.066 1.00 90.31 111 ASN A O 1
ATOM 915 N N . GLY A 1 112 ? -14.401 5.805 15.129 1.00 87.00 112 GLY A N 1
ATOM 916 C CA . GLY A 1 112 ? -15.612 5.087 15.540 1.00 87.00 112 GLY A CA 1
ATOM 917 C C . GLY A 1 112 ? -15.397 4.217 16.785 1.00 87.00 112 GLY A C 1
ATOM 918 O O . GLY A 1 112 ? -16.256 4.152 17.662 1.00 87.00 112 GLY A O 1
ATOM 919 N N . MET A 1 113 ? -14.222 3.593 16.922 1.00 86.50 113 MET A N 1
ATOM 920 C CA . MET A 1 113 ? -13.861 2.848 18.132 1.00 86.50 113 MET A CA 1
ATOM 921 C C . MET A 1 113 ? -13.678 3.750 19.356 1.00 86.50 113 MET A C 1
ATOM 923 O O . MET A 1 113 ? -14.114 3.376 20.445 1.00 86.50 113 MET A O 1
ATOM 927 N N . LYS A 1 114 ? -13.062 4.931 19.204 1.00 86.12 114 LYS A N 1
ATOM 928 C CA . LYS A 1 114 ? -12.918 5.910 20.295 1.00 86.12 114 LYS A CA 1
ATOM 929 C C . LYS A 1 114 ? -14.277 6.398 20.788 1.00 86.12 114 LYS A C 1
ATOM 931 O O . LYS A 1 114 ? -14.488 6.438 21.994 1.00 86.12 114 LYS A O 1
ATOM 936 N N . GLU A 1 115 ? -15.196 6.712 19.879 1.00 84.38 115 GLU A N 1
ATOM 937 C CA . GLU A 1 115 ? -16.557 7.139 20.225 1.00 84.38 115 GLU A CA 1
ATOM 938 C C . GLU A 1 115 ? -17.318 6.049 20.989 1.00 84.38 115 GLU A C 1
ATOM 940 O O . GLU A 1 115 ? -17.899 6.322 22.038 1.00 84.38 115 GLU A O 1
ATOM 945 N N . LEU A 1 116 ? -17.246 4.796 20.527 1.00 80.62 116 LEU A N 1
ATOM 946 C CA . LEU A 1 116 ? -17.869 3.665 21.219 1.00 80.62 116 LEU A CA 1
ATOM 947 C C . LEU A 1 116 ? -17.258 3.412 22.601 1.00 80.62 116 LEU A C 1
ATOM 949 O O . LEU A 1 116 ? -17.988 3.067 23.523 1.00 80.62 116 LEU A O 1
ATOM 953 N N . LYS A 1 117 ? -15.945 3.615 22.762 1.00 78.25 117 LYS A N 1
ATOM 954 C CA . LYS A 1 117 ? -15.246 3.442 24.044 1.00 78.25 117 LYS A CA 1
ATOM 955 C C . LYS A 1 117 ? -15.579 4.528 25.073 1.00 78.25 117 LYS A C 1
ATOM 957 O O . LYS A 1 117 ? -15.416 4.286 26.256 1.00 78.25 117 LYS A O 1
ATOM 962 N N . VAL A 1 118 ? -16.004 5.718 24.643 1.00 77.25 118 VAL A N 1
ATOM 963 C CA . VAL A 1 118 ? -16.474 6.787 25.550 1.00 77.25 118 VAL A CA 1
ATOM 964 C C . VAL A 1 118 ? -17.897 6.510 26.053 1.00 77.25 118 VAL A C 1
ATOM 966 O O . VAL A 1 118 ? -18.293 7.030 27.093 1.00 77.25 118 VAL A O 1
ATOM 969 N N . LEU A 1 119 ? -18.668 5.718 25.303 1.00 63.84 119 LEU A N 1
ATOM 970 C CA . LEU A 1 119 ? -20.055 5.368 25.612 1.00 63.84 119 LEU A CA 1
ATOM 971 C C . LEU A 1 119 ? -20.196 4.067 26.422 1.00 63.84 119 LEU A C 1
ATOM 973 O O . LEU A 1 119 ? -21.261 3.862 26.999 1.00 63.84 119 LEU A O 1
ATOM 977 N N . LEU A 1 120 ? -19.168 3.211 26.418 1.00 58.06 120 LEU A N 1
ATOM 978 C CA . LEU A 1 120 ? -19.022 1.986 27.221 1.00 58.06 120 LEU A CA 1
ATOM 979 C C . LEU A 1 120 ? -18.385 2.298 28.581 1.00 58.06 120 LEU A C 1
ATOM 981 O O . LEU A 1 120 ? -18.791 1.654 29.569 1.00 58.06 120 LEU A O 1
#

Secondary structure (DSSP, 8-state):
---PPPP---------HHHHHHHHHHHHHHHHHHHHHHHHHHHHHHHHHHHHHHHHHHSS-SSS-PPEEEEETTEEEEE-HHHHHHHHHHHHHHHHHHHHHHHHHHHHHHHHHHHHHHH-

Foldseek 3Di:
DDDDDPDPPDPPPPQPPVNVVLVVLLVVLVV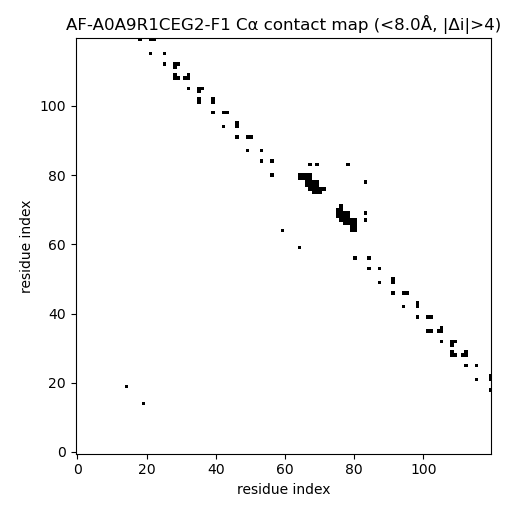VLVVLVVVLVVLVVVLVVLVVVLVVLVPADPVDWDFDFDDDPHDTDGHTSVVNNVVSVVVSVVSVVVSVVSVVSSVVSVVSNVVSVVVD

Solvent-accessible surface area (backbone atoms only — not comparable to full-atom values): 7032 Å² total; per-residue (Å²): 134,86,81,75,74,84,73,88,84,64,95,62,74,82,71,48,73,68,52,52,53,48,50,55,51,42,54,53,37,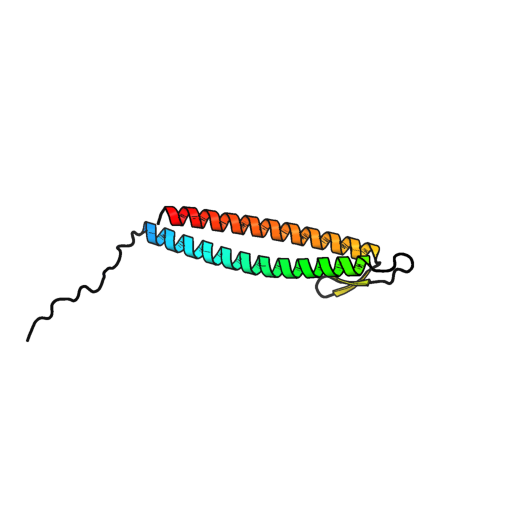51,52,52,34,51,56,45,52,56,50,46,50,55,51,49,56,53,43,51,54,52,52,53,51,47,55,56,60,65,71,50,56,82,92,66,66,60,68,40,81,43,75,58,93,94,46,77,42,81,30,51,53,70,57,46,53,52,51,50,56,53,48,52,56,49,48,52,52,52,46,55,53,45,52,51,54,37,51,52,33,5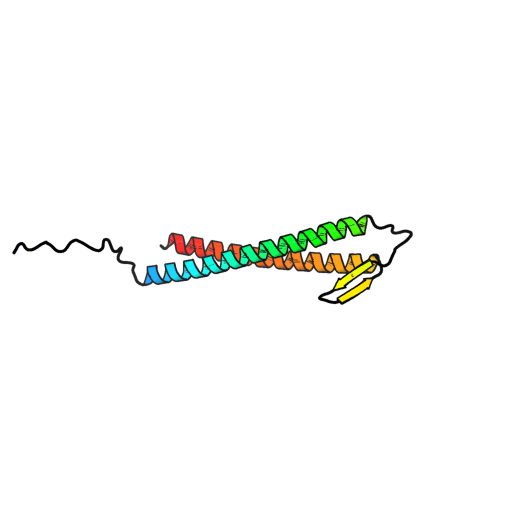2,50,56,42,52,56,50,62,75,76,102

Sequence (120 aa):
MSLLPPEDEGDGVEVAWEDQQRINTFSKLNNRLSDIQDLLKVKNEEKEYYDDLSTELELADEDNPQPVLYKIGEAFFYLPLRDARRQLNGDLKKYEKEIEGLESKARECENGMKELKVLL

Mean predicted aligned error: 10.27 Å

Nearest PDB structures (foldseek):
  8i7r-assembly1_D5  TM=4.344E-01  e=3.196E+00  Mus musculus
  8i7o-assembly1_D4  TM=3.939E-01  e=2.644E+00  Mus musculus
  9cpc-assembly1_3G  TM=3.345E-01  e=4.385E+00  Sus scrofa